Protein AF-A0A392RLY2-F1 (afdb_monomer_lite)

Secondary structure (DSSP, 8-state):
--HHHHHHHHHHHHTTS---HHHHHHHHHHHSPTT-HHHHHHHHS--SSHHHHHHHHHHHHHHHHHHHHHHHHH---S----------------------------

Sequence (106 aa):
EPLRRYIERFNKEAVQVNTTDGMKKYLLERGLRPRSDFAKVVGIEKPRSLDELLSKAQSYIQYEEREVADAIRHYRPEDNPPPRESNLPPRESSHNEGDMKRNDRS

Structure (mmCIF, N/CA/C/O backbone):
data_AF-A0A392RLY2-F1
#
_entry.id   AF-A0A392RLY2-F1
#
loop_
_atom_site.group_PDB
_atom_site.id
_atom_site.type_symbol
_atom_site.label_atom_id
_atom_site.label_alt_id
_atom_site.label_comp_id
_atom_site.label_asym_id
_atom_site.label_entity_id
_atom_site.label_seq_id
_atom_site.pdbx_PDB_ins_code
_atom_site.Cartn_x
_atom_site.Cartn_y
_atom_site.Cartn_z
_atom_site.occupancy
_atom_site.B_iso_or_equiv
_atom_site.auth_seq_id
_atom_site.auth_comp_id
_atom_site.auth_asym_id
_atom_site.auth_atom_id
_atom_site.pdbx_PDB_model_num
ATOM 1 N N . GLU A 1 1 ? -6.172 0.101 -13.360 1.00 85.06 1 GLU A N 1
ATOM 2 C CA . GLU A 1 1 ? -5.842 1.344 -12.642 1.00 85.06 1 GLU A CA 1
ATOM 3 C C . GLU A 1 1 ? -4.564 1.084 -11.853 1.00 85.06 1 GLU A C 1
ATOM 5 O O . GLU A 1 1 ? -4.525 0.038 -11.207 1.00 85.06 1 GLU A O 1
ATOM 10 N N . PRO A 1 2 ? -3.533 1.941 -11.966 1.00 91.94 2 PRO A N 1
ATOM 11 C CA . PRO A 1 2 ? -2.315 1.857 -11.154 1.00 91.94 2 PRO A CA 1
ATOM 12 C C . PRO A 1 2 ? -2.617 2.040 -9.665 1.00 91.94 2 PRO A C 1
ATOM 14 O O . PRO A 1 2 ? -3.566 2.753 -9.319 1.00 91.94 2 PRO A O 1
ATOM 17 N N . LEU A 1 3 ? -1.792 1.467 -8.782 1.00 93.69 3 LEU A N 1
ATOM 18 C CA . LEU A 1 3 ? -2.026 1.522 -7.333 1.00 93.69 3 LEU A CA 1
ATOM 19 C C . LEU A 1 3 ? -2.180 2.964 -6.826 1.00 93.69 3 LEU A C 1
ATOM 21 O O . LEU A 1 3 ? -3.094 3.258 -6.059 1.00 93.69 3 LEU A O 1
ATOM 25 N N . ARG A 1 4 ? -1.356 3.889 -7.329 1.00 95.62 4 ARG A N 1
ATOM 26 C CA . ARG A 1 4 ? -1.403 5.315 -6.973 1.00 95.62 4 ARG A CA 1
ATOM 27 C C . ARG A 1 4 ? -2.783 5.940 -7.165 1.00 95.62 4 ARG A C 1
ATOM 29 O O . ARG A 1 4 ? -3.306 6.574 -6.252 1.00 95.62 4 ARG A O 1
ATOM 36 N N . ARG A 1 5 ? -3.392 5.732 -8.335 1.00 94.44 5 ARG A N 1
ATOM 37 C CA . ARG A 1 5 ? -4.709 6.299 -8.668 1.00 94.44 5 ARG A CA 1
ATOM 38 C C . ARG A 1 5 ? -5.809 5.753 -7.765 1.00 94.44 5 ARG A C 1
ATOM 40 O O . ARG A 1 5 ? -6.687 6.503 -7.343 1.00 94.44 5 ARG A O 1
ATOM 47 N N . TYR A 1 6 ? -5.716 4.472 -7.423 1.00 94.19 6 TYR A N 1
ATOM 48 C CA . TYR A 1 6 ? -6.632 3.848 -6.482 1.00 94.19 6 TYR A CA 1
ATOM 49 C C . TYR A 1 6 ? -6.510 4.453 -5.073 1.00 94.19 6 TYR A C 1
ATOM 51 O O . TYR A 1 6 ? -7.525 4.842 -4.498 1.00 94.19 6 TYR A O 1
ATOM 59 N N . ILE A 1 7 ? -5.290 4.607 -4.540 1.00 93.31 7 ILE A N 1
ATOM 60 C CA . ILE A 1 7 ? -5.061 5.215 -3.215 1.00 93.31 7 ILE A CA 1
ATOM 61 C C . ILE A 1 7 ? -5.541 6.673 -3.171 1.00 93.31 7 ILE A C 1
ATOM 63 O O . ILE A 1 7 ? -6.178 7.078 -2.200 1.00 93.31 7 ILE A O 1
ATOM 67 N N . GLU A 1 8 ? -5.288 7.461 -4.220 1.00 93.88 8 GLU A N 1
ATOM 68 C CA . GLU A 1 8 ? -5.764 8.851 -4.327 1.00 93.88 8 GLU A CA 1
ATOM 69 C C . GLU A 1 8 ? -7.297 8.934 -4.237 1.00 93.88 8 GLU A C 1
ATOM 71 O O . GLU A 1 8 ? -7.838 9.734 -3.468 1.00 93.88 8 GLU A O 1
ATOM 76 N N . ARG A 1 9 ? -8.004 8.077 -4.985 1.00 94.31 9 ARG A N 1
ATOM 77 C CA . ARG A 1 9 ? -9.469 7.985 -4.931 1.00 94.31 9 ARG A CA 1
ATOM 78 C C . ARG A 1 9 ? -9.959 7.525 -3.565 1.00 94.31 9 ARG A C 1
ATOM 80 O O . ARG A 1 9 ? -10.846 8.161 -3.002 1.00 94.31 9 ARG A O 1
ATOM 87 N N . PHE A 1 10 ? -9.350 6.473 -3.020 1.00 91.94 10 PHE A N 1
ATOM 88 C CA . PHE A 1 10 ? -9.698 5.944 -1.708 1.00 91.94 10 PHE A CA 1
ATOM 89 C C . PHE A 1 10 ? -9.566 7.015 -0.628 1.00 91.94 10 PHE A C 1
ATOM 91 O O . PHE A 1 10 ? -10.499 7.210 0.137 1.00 91.94 10 PHE A O 1
ATOM 98 N N . ASN A 1 11 ? -8.464 7.767 -0.594 1.00 89.44 11 ASN A N 1
ATOM 99 C CA . ASN A 1 11 ? -8.269 8.830 0.392 1.00 89.44 11 ASN A CA 1
ATOM 100 C C . ASN A 1 11 ? -9.292 9.960 0.226 1.00 89.44 11 ASN A C 1
ATOM 102 O O . ASN A 1 11 ? -9.837 10.440 1.218 1.00 89.44 11 ASN A O 1
ATOM 106 N N . LYS A 1 12 ? -9.609 10.360 -1.011 1.00 88.81 12 LYS A N 1
ATOM 107 C CA . LYS A 1 12 ? -10.628 11.387 -1.280 1.00 88.81 12 LYS A CA 1
ATOM 108 C C . LYS A 1 12 ? -12.026 10.960 -0.821 1.00 88.81 12 LYS A C 1
ATOM 110 O O . LYS A 1 12 ? -12.784 11.789 -0.321 1.00 88.81 12 LYS A O 1
ATOM 115 N N . GLU A 1 13 ? -12.383 9.695 -1.013 1.00 85.56 13 GLU A N 1
ATOM 116 C CA . GLU A 1 13 ? -13.678 9.137 -0.604 1.00 85.56 13 GLU A CA 1
ATOM 117 C C . GLU A 1 13 ? -13.713 8.842 0.906 1.00 85.56 13 GLU A C 1
ATOM 119 O O . GLU A 1 13 ? -14.678 9.185 1.581 1.00 85.56 13 GLU A O 1
ATOM 124 N N . ALA A 1 14 ? -12.634 8.303 1.478 1.00 78.25 14 ALA A N 1
ATOM 125 C CA . ALA A 1 14 ? -12.524 7.977 2.899 1.00 78.25 14 ALA A CA 1
ATOM 126 C C . ALA A 1 14 ? -12.479 9.217 3.806 1.00 78.25 14 ALA A C 1
ATOM 128 O O . ALA A 1 14 ? -12.926 9.140 4.945 1.00 78.25 14 ALA A O 1
ATOM 129 N N . VAL A 1 15 ? -11.988 10.364 3.323 1.00 67.06 15 VAL A N 1
ATOM 130 C CA . VAL A 1 15 ? -12.082 11.653 4.040 1.00 67.06 15 VAL A CA 1
ATOM 131 C C . VAL A 1 15 ? -13.535 12.126 4.174 1.00 67.06 15 VAL A C 1
ATOM 133 O O . VAL A 1 15 ? -13.861 12.827 5.126 1.00 67.06 15 VAL A O 1
ATOM 136 N N . GLN A 1 16 ? -14.427 11.725 3.263 1.00 69.19 16 GLN A N 1
ATOM 137 C CA . GLN A 1 16 ? -15.845 12.099 3.321 1.00 69.19 16 GLN A CA 1
ATOM 138 C C . GLN A 1 16 ? -16.653 11.231 4.297 1.00 69.19 16 GLN A C 1
ATOM 140 O O . GLN A 1 16 ? -17.774 11.593 4.647 1.00 69.19 16 GLN A O 1
ATOM 145 N N . VAL A 1 17 ? -16.104 10.101 4.759 1.00 69.50 17 VAL A N 1
ATOM 146 C CA . VAL A 1 17 ? -16.799 9.168 5.653 1.00 69.50 17 VAL A CA 1
ATOM 147 C C . VAL A 1 17 ? -16.053 9.074 6.983 1.00 69.50 17 VAL A C 1
ATOM 149 O O . VAL A 1 17 ? -14.924 8.589 7.033 1.00 69.50 17 VAL A O 1
ATOM 152 N N . ASN A 1 18 ? -16.701 9.468 8.085 1.00 75.00 18 ASN A N 1
ATOM 153 C CA . ASN A 1 18 ? -16.164 9.330 9.446 1.00 75.00 18 ASN A CA 1
ATOM 154 C C . ASN A 1 18 ? -16.033 7.847 9.846 1.00 75.00 18 ASN A C 1
ATOM 156 O O . ASN A 1 18 ? -16.880 7.286 10.536 1.00 75.00 18 ASN A O 1
ATOM 160 N N . THR A 1 19 ? -14.963 7.203 9.387 1.00 82.94 19 THR A N 1
ATOM 161 C CA . THR A 1 19 ? -14.640 5.794 9.629 1.00 82.94 19 THR A CA 1
ATOM 162 C C . THR A 1 19 ? -13.392 5.661 10.487 1.00 82.94 19 THR A C 1
ATOM 164 O O . THR A 1 19 ? -12.468 6.473 10.410 1.00 82.94 19 THR A O 1
ATOM 167 N N . THR A 1 20 ? -13.354 4.605 11.300 1.00 91.75 20 THR A N 1
ATOM 168 C CA . THR A 1 20 ? -12.171 4.253 12.090 1.00 91.75 20 THR A CA 1
ATOM 169 C C . THR A 1 20 ? -11.047 3.751 11.186 1.00 91.75 20 THR A C 1
ATOM 171 O O . THR A 1 20 ? -11.294 3.191 10.116 1.00 91.75 20 THR A O 1
ATOM 174 N N . ASP A 1 21 ? -9.800 3.880 11.634 1.00 90.62 21 ASP A N 1
ATOM 175 C CA . ASP A 1 21 ? -8.642 3.437 10.849 1.00 90.62 21 ASP A CA 1
ATOM 176 C C . ASP A 1 21 ? -8.644 1.926 10.586 1.00 90.62 21 ASP A C 1
ATOM 178 O O . ASP A 1 21 ? -8.218 1.483 9.521 1.00 90.62 21 ASP A O 1
ATOM 182 N N . GLY A 1 22 ? -9.207 1.130 11.503 1.00 91.50 22 GLY A N 1
ATOM 183 C CA . GLY A 1 22 ? -9.430 -0.300 11.280 1.00 91.50 22 GLY A CA 1
ATOM 184 C C . GLY A 1 22 ? -10.398 -0.570 10.124 1.00 91.50 22 GLY A C 1
ATOM 185 O O . GLY A 1 22 ? -10.138 -1.441 9.293 1.00 91.50 22 GLY A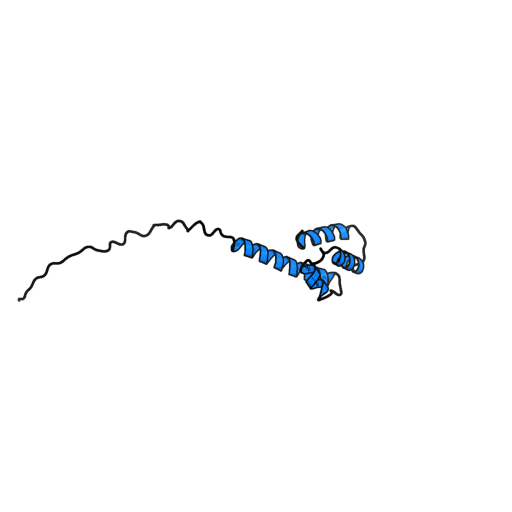 O 1
ATOM 186 N N . MET A 1 23 ? -11.477 0.213 10.018 1.00 91.69 23 MET A N 1
ATOM 187 C CA . MET A 1 23 ? -12.424 0.099 8.907 1.00 91.69 23 MET A CA 1
ATOM 188 C C . MET A 1 23 ? -11.796 0.564 7.592 1.00 91.69 23 MET A C 1
ATOM 190 O O . MET A 1 23 ? -11.925 -0.119 6.579 1.00 91.69 23 MET A O 1
ATOM 194 N N . LYS A 1 24 ? -11.058 1.681 7.604 1.00 91.81 24 LYS A N 1
ATOM 195 C CA . LYS A 1 24 ? -10.317 2.158 6.427 1.00 91.81 24 LYS A CA 1
ATOM 196 C C . LYS 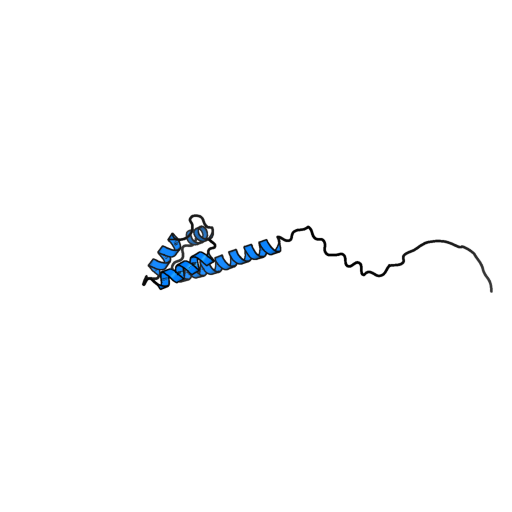A 1 24 ? -9.324 1.109 5.936 1.00 91.81 24 LYS A C 1
ATOM 198 O O . LYS A 1 24 ? -9.295 0.818 4.748 1.00 91.81 24 LYS A O 1
ATOM 203 N N . LYS A 1 25 ? -8.567 0.487 6.844 1.00 93.06 25 LYS A N 1
ATOM 204 C CA . LYS A 1 25 ? -7.638 -0.602 6.516 1.00 93.06 25 LYS A CA 1
ATOM 205 C C . LYS A 1 25 ? -8.365 -1.772 5.858 1.00 93.06 25 LYS A C 1
ATOM 207 O O . LYS A 1 25 ? -7.952 -2.215 4.7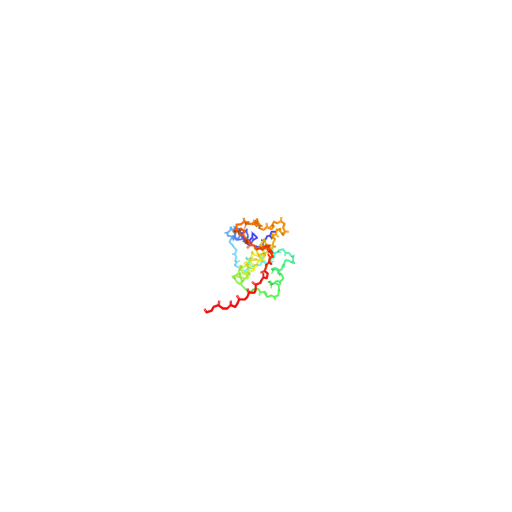93 1.00 93.06 25 LYS A O 1
ATOM 212 N N . TYR A 1 26 ? -9.465 -2.232 6.454 1.00 91.62 26 TYR A N 1
ATOM 213 C CA . TYR A 1 26 ? -10.263 -3.328 5.902 1.00 91.62 26 TYR A CA 1
ATOM 214 C C . TYR A 1 26 ? -10.801 -3.009 4.499 1.00 91.62 26 TYR A C 1
ATOM 216 O O . TYR A 1 26 ? -10.666 -3.821 3.583 1.00 91.62 26 TYR A O 1
ATOM 224 N N . LEU A 1 27 ? -11.386 -1.823 4.312 1.00 92.50 27 LEU A N 1
ATOM 225 C CA . LEU A 1 27 ? -11.919 -1.390 3.020 1.00 92.50 27 LEU A CA 1
ATOM 226 C C . LEU A 1 27 ? -10.814 -1.251 1.971 1.00 92.50 27 LEU A C 1
ATOM 228 O O . LEU A 1 27 ? -11.014 -1.656 0.826 1.00 92.50 27 LEU A O 1
ATOM 232 N N . LEU A 1 28 ? -9.651 -0.735 2.370 1.00 92.75 28 LEU A N 1
ATOM 233 C CA . LEU A 1 28 ? -8.502 -0.596 1.492 1.00 92.75 28 LEU A CA 1
ATOM 234 C C . LEU A 1 28 ? -7.986 -1.967 1.035 1.00 92.75 28 LEU A C 1
ATOM 236 O O . LEU A 1 28 ? -7.846 -2.189 -0.162 1.00 92.75 28 LEU A O 1
ATOM 240 N N . GLU A 1 29 ? -7.785 -2.915 1.956 1.00 92.00 29 GLU A N 1
ATOM 241 C CA . GLU A 1 29 ? -7.354 -4.287 1.634 1.00 92.00 29 GLU A CA 1
ATOM 242 C C . GLU A 1 29 ? -8.356 -5.012 0.723 1.00 92.00 29 GLU A C 1
ATOM 244 O O . GLU A 1 29 ? -7.958 -5.721 -0.203 1.00 92.00 29 GLU A O 1
ATOM 249 N N . ARG A 1 30 ? -9.661 -4.828 0.958 1.00 91.12 30 ARG A N 1
ATOM 250 C CA . ARG A 1 30 ? -10.730 -5.469 0.172 1.00 91.12 30 ARG A CA 1
ATOM 251 C C . ARG A 1 30 ? -10.941 -4.835 -1.196 1.00 91.12 30 ARG A C 1
ATOM 253 O O . ARG A 1 30 ? -11.387 -5.532 -2.104 1.00 91.12 30 ARG A O 1
ATOM 260 N N . GLY A 1 31 ? -10.660 -3.543 -1.341 1.00 91.44 31 GLY A N 1
ATOM 261 C CA . GLY A 1 31 ? -10.808 -2.826 -2.603 1.00 91.44 31 GLY A CA 1
ATOM 262 C C . GLY A 1 31 ? -9.619 -2.987 -3.555 1.00 91.44 31 GLY A C 1
ATOM 263 O O . GLY A 1 31 ? -9.724 -2.597 -4.719 1.00 91.44 31 GLY A O 1
ATOM 264 N N . LEU A 1 32 ? -8.514 -3.601 -3.111 1.00 93.00 32 LEU A N 1
ATOM 265 C CA . LEU A 1 32 ? -7.416 -3.973 -4.000 1.00 93.00 32 LEU A CA 1
ATOM 266 C C . LEU A 1 32 ? -7.894 -4.948 -5.079 1.00 93.00 32 LEU A C 1
ATOM 268 O O . LEU A 1 32 ? -8.634 -5.900 -4.818 1.00 93.00 32 LEU A O 1
ATOM 272 N N . ARG A 1 33 ? -7.411 -4.750 -6.311 1.00 91.94 33 ARG A N 1
ATOM 273 C CA . ARG A 1 33 ? -7.682 -5.679 -7.411 1.00 91.94 33 ARG A CA 1
ATOM 274 C C . ARG A 1 33 ? -7.189 -7.084 -7.022 1.00 91.94 33 ARG A C 1
ATOM 276 O O . ARG A 1 33 ? -6.001 -7.236 -6.726 1.00 91.94 33 ARG A O 1
ATOM 283 N N . PRO A 1 34 ? -8.046 -8.121 -7.083 1.00 88.38 34 PRO A N 1
ATOM 284 C CA . PRO A 1 34 ? -7.626 -9.485 -6.794 1.00 88.38 34 PRO A CA 1
ATOM 285 C C . PRO A 1 34 ? -6.427 -9.891 -7.654 1.00 88.38 34 PRO A C 1
ATOM 287 O O . PRO A 1 34 ? -6.408 -9.626 -8.856 1.00 88.38 34 PRO A O 1
ATOM 290 N N . ARG A 1 35 ? -5.447 -10.563 -7.038 1.00 88.56 35 ARG A N 1
ATOM 291 C CA . ARG A 1 35 ? -4.206 -11.045 -7.677 1.00 88.56 35 ARG A CA 1
ATOM 292 C C . ARG A 1 35 ? -3.258 -9.958 -8.197 1.00 88.56 35 ARG A C 1
ATOM 294 O O . ARG A 1 35 ? -2.290 -10.320 -8.864 1.00 88.56 35 ARG A O 1
ATOM 301 N N . SER A 1 36 ? -3.481 -8.675 -7.896 1.00 92.69 36 SER A N 1
ATOM 302 C CA . SER A 1 36 ? -2.435 -7.673 -8.123 1.00 92.69 36 SER A CA 1
ATOM 303 C C . SER A 1 36 ? -1.199 -8.018 -7.293 1.00 92.69 36 SER A C 1
ATOM 305 O O . SER A 1 36 ? -1.311 -8.618 -6.221 1.00 92.69 36 SER A O 1
ATOM 307 N N . ASP A 1 37 ? -0.016 -7.657 -7.777 1.00 93.56 37 ASP A N 1
ATOM 308 C CA . ASP A 1 37 ? 1.220 -7.977 -7.065 1.00 93.56 37 ASP A CA 1
ATOM 309 C C . ASP A 1 37 ? 1.279 -7.278 -5.705 1.00 93.56 37 ASP A C 1
ATOM 311 O O . ASP A 1 37 ? 1.630 -7.914 -4.714 1.00 93.56 37 ASP A O 1
ATOM 315 N N . PHE A 1 38 ? 0.774 -6.044 -5.600 1.00 94.31 38 PHE A N 1
ATOM 316 C CA . PHE A 1 38 ? 0.589 -5.399 -4.301 1.00 94.31 38 PHE A CA 1
ATOM 317 C C . PHE A 1 38 ? -0.349 -6.190 -3.372 1.00 94.31 38 PHE A C 1
ATOM 319 O O . PHE A 1 38 ? -0.016 -6.393 -2.206 1.00 94.31 38 PHE A O 1
ATOM 326 N N . ALA A 1 39 ? -1.479 -6.709 -3.877 1.00 93.88 39 ALA A N 1
ATOM 327 C CA . ALA A 1 39 ? -2.385 -7.552 -3.090 1.00 93.88 39 ALA A CA 1
ATOM 328 C C . ALA A 1 39 ? -1.709 -8.853 -2.612 1.00 93.88 39 ALA A C 1
ATOM 330 O O . ALA A 1 39 ? -2.002 -9.332 -1.517 1.00 93.88 39 ALA A O 1
ATOM 331 N N . LYS A 1 40 ? -0.784 -9.418 -3.401 1.00 93.56 40 LYS A N 1
ATOM 332 C CA . LYS A 1 40 ? 0.031 -10.569 -2.978 1.00 93.56 40 LYS A CA 1
ATOM 333 C C . LYS A 1 40 ? 0.998 -10.177 -1.861 1.00 93.56 40 LYS A C 1
ATOM 335 O O . LYS A 1 40 ? 1.060 -10.883 -0.861 1.00 93.56 40 LYS A O 1
ATOM 340 N N . VAL A 1 41 ? 1.697 -9.047 -1.995 1.00 92.50 41 VAL A N 1
ATOM 341 C CA . VAL A 1 41 ? 2.658 -8.550 -0.993 1.00 92.50 41 VAL A CA 1
ATOM 342 C C . VAL A 1 41 ? 1.980 -8.331 0.360 1.00 92.50 41 VAL A C 1
ATOM 344 O O . VAL A 1 41 ? 2.429 -8.878 1.366 1.00 92.50 41 VAL A O 1
ATOM 347 N N . VAL A 1 42 ? 0.852 -7.613 0.393 1.00 92.56 42 VAL A N 1
ATOM 348 C CA . VAL A 1 42 ? 0.095 -7.393 1.643 1.00 92.56 42 VAL A CA 1
ATOM 349 C C . VAL A 1 42 ? -0.574 -8.670 2.162 1.00 92.56 42 VAL A C 1
ATOM 351 O O . VAL A 1 42 ? -0.863 -8.778 3.350 1.00 92.56 42 VAL A O 1
ATOM 354 N N . GLY A 1 43 ? -0.825 -9.647 1.286 1.00 90.69 43 GLY A N 1
ATOM 355 C CA . GLY A 1 43 ? -1.335 -10.963 1.663 1.00 90.69 43 GLY A CA 1
ATOM 356 C C . GLY A 1 43 ? -0.290 -11.833 2.366 1.00 90.69 43 GLY A C 1
ATOM 357 O O . GLY A 1 43 ? -0.650 -12.576 3.281 1.00 90.69 43 GLY A O 1
ATOM 358 N N . ILE A 1 44 ? 0.980 -11.722 1.960 1.00 91.88 44 ILE A N 1
ATOM 359 C CA . ILE A 1 44 ? 2.121 -12.412 2.577 1.00 91.88 44 ILE A CA 1
ATOM 360 C C . ILE A 1 44 ? 2.460 -11.760 3.918 1.00 91.88 44 ILE A C 1
ATOM 362 O O . ILE A 1 44 ? 2.488 -12.434 4.945 1.00 91.88 44 ILE A O 1
ATOM 366 N N . GLU A 1 45 ? 2.678 -10.446 3.922 1.00 91.81 45 GLU A N 1
ATOM 367 C CA . GLU A 1 45 ? 3.034 -9.698 5.124 1.00 91.81 45 GLU A CA 1
ATOM 368 C C . GLU A 1 45 ? 1.910 -8.726 5.491 1.00 91.81 45 GLU A C 1
ATOM 370 O O . GLU A 1 45 ? 1.927 -7.541 5.133 1.00 91.81 45 GLU A O 1
ATOM 375 N N . LYS A 1 46 ? 0.918 -9.261 6.212 1.00 91.88 46 LYS A N 1
ATOM 376 C CA . LYS A 1 46 ? -0.286 -8.527 6.612 1.00 91.88 46 LYS A CA 1
ATOM 377 C C . LYS A 1 46 ? 0.059 -7.332 7.502 1.00 91.88 46 LYS A C 1
ATOM 379 O O . LYS A 1 46 ? 0.518 -7.547 8.626 1.00 91.88 46 LYS A O 1
ATOM 384 N N . PRO A 1 47 ? -0.236 -6.098 7.059 1.00 93.62 47 PRO A N 1
ATOM 385 C CA . PRO A 1 47 ? -0.019 -4.917 7.878 1.00 93.62 47 PRO A CA 1
ATOM 386 C C . PRO A 1 47 ? -0.864 -4.971 9.148 1.00 93.62 47 PRO A C 1
ATOM 388 O O . PRO A 1 47 ? -2.009 -5.438 9.127 1.00 93.62 47 PRO A O 1
ATOM 391 N N . ARG A 1 48 ? -0.328 -4.470 10.259 1.00 93.31 48 ARG A N 1
ATOM 392 C CA . ARG A 1 48 ? -1.030 -4.399 11.548 1.00 93.31 48 ARG A CA 1
ATOM 393 C C . ARG A 1 48 ? -1.891 -3.146 11.659 1.00 93.31 48 ARG A C 1
ATOM 395 O O . ARG A 1 48 ? -2.951 -3.196 12.276 1.00 93.31 48 ARG A O 1
ATOM 402 N N . SER A 1 49 ? -1.482 -2.052 11.020 1.00 94.81 49 SER A N 1
ATOM 403 C CA . SER A 1 49 ? -2.178 -0.761 11.041 1.00 94.81 49 SER A CA 1
ATOM 404 C C . SER A 1 49 ? -2.477 -0.239 9.631 1.00 94.81 49 SER A C 1
ATOM 406 O O . SER A 1 49 ? -1.967 -0.755 8.634 1.00 94.81 49 SER A O 1
ATOM 408 N N . LEU A 1 50 ? -3.341 0.780 9.547 1.00 93.25 50 LEU A N 1
ATOM 409 C CA . LEU A 1 50 ? -3.590 1.508 8.300 1.00 93.25 50 LEU A CA 1
ATOM 410 C C . LEU A 1 50 ? -2.319 2.213 7.809 1.00 93.25 50 LEU A C 1
ATOM 412 O O . LEU A 1 50 ? -2.022 2.172 6.621 1.00 93.25 50 LEU A O 1
ATOM 416 N N . ASP A 1 51 ? -1.570 2.825 8.724 1.00 94.56 51 ASP A N 1
ATOM 417 C CA . ASP A 1 51 ? -0.327 3.534 8.418 1.00 94.56 51 ASP A CA 1
ATOM 418 C C . ASP A 1 51 ? 0.719 2.609 7.778 1.00 94.56 51 ASP A C 1
ATOM 420 O O . ASP A 1 51 ? 1.259 2.914 6.717 1.00 94.56 51 ASP A O 1
ATOM 424 N N . GLU A 1 52 ? 0.912 1.412 8.342 1.00 95.69 52 GLU A N 1
ATOM 425 C CA . GLU A 1 52 ? 1.830 0.417 7.786 1.00 95.69 52 GLU A CA 1
ATOM 426 C C . GLU A 1 52 ? 1.406 -0.010 6.370 1.00 95.69 52 GLU A C 1
ATOM 428 O O . GLU A 1 52 ? 2.237 -0.113 5.466 1.00 95.69 52 GLU A O 1
ATOM 433 N N . LEU A 1 53 ? 0.102 -0.207 6.147 1.00 95.06 53 LEU A N 1
ATOM 434 C CA . LEU A 1 53 ? -0.442 -0.536 4.829 1.00 95.06 53 LEU A CA 1
ATOM 435 C C . LEU A 1 53 ? -0.199 0.592 3.814 1.00 95.06 53 LEU A C 1
ATOM 437 O O . LEU A 1 53 ? 0.202 0.322 2.680 1.00 95.06 53 LEU A O 1
ATOM 441 N N . LEU A 1 54 ? -0.407 1.849 4.214 1.00 94.62 54 LEU A N 1
ATOM 442 C CA . LEU A 1 54 ? -0.160 3.015 3.365 1.00 94.62 54 LEU A CA 1
ATOM 443 C C . LEU A 1 54 ? 1.332 3.193 3.065 1.00 94.62 54 LEU A C 1
ATOM 445 O O . LEU A 1 54 ? 1.685 3.478 1.923 1.00 94.62 54 LEU A O 1
ATOM 449 N N . SER A 1 55 ? 2.210 2.960 4.039 1.00 95.56 55 SER A N 1
ATOM 450 C CA . SER A 1 55 ? 3.665 3.011 3.856 1.00 95.56 55 SER A CA 1
ATOM 451 C C . SER A 1 55 ? 4.155 1.960 2.849 1.00 95.56 55 SER A C 1
ATOM 453 O O . SER A 1 55 ? 4.914 2.273 1.920 1.00 95.56 55 SER A O 1
ATOM 455 N N . LYS A 1 56 ? 3.635 0.726 2.934 1.00 95.62 56 LYS A N 1
ATOM 456 C CA . LYS A 1 56 ? 3.890 -0.313 1.920 1.00 95.62 56 LYS A CA 1
ATOM 457 C C . LYS A 1 56 ? 3.358 0.091 0.548 1.00 95.62 56 LYS A C 1
ATOM 459 O O . LYS A 1 56 ? 4.053 -0.105 -0.447 1.00 95.62 56 LYS A O 1
ATOM 464 N N . ALA A 1 57 ? 2.161 0.680 0.481 1.00 95.19 57 ALA A N 1
ATOM 465 C CA . ALA A 1 57 ? 1.589 1.160 -0.776 1.00 95.19 57 ALA A CA 1
ATOM 466 C C . ALA A 1 57 ? 2.468 2.237 -1.425 1.00 95.19 57 ALA A C 1
ATOM 468 O O . ALA A 1 57 ? 2.742 2.149 -2.617 1.00 95.19 57 ALA A O 1
ATOM 469 N N . GLN A 1 58 ? 2.963 3.208 -0.653 1.00 96.25 58 GLN A N 1
ATOM 470 C CA . GLN A 1 58 ? 3.871 4.245 -1.157 1.00 96.25 58 GLN A CA 1
ATOM 471 C C . GLN A 1 58 ? 5.176 3.657 -1.697 1.00 96.25 58 GLN A C 1
ATOM 473 O O . GLN A 1 58 ? 5.610 4.022 -2.788 1.00 96.25 58 GLN A O 1
ATOM 478 N N . SER A 1 59 ? 5.773 2.714 -0.968 1.00 95.75 59 SER A N 1
ATOM 479 C CA . SER A 1 59 ? 6.993 2.029 -1.410 1.00 95.75 59 SER A CA 1
ATOM 480 C C . SER A 1 59 ? 6.767 1.263 -2.718 1.00 95.75 59 SER A C 1
ATOM 482 O O . SER A 1 59 ? 7.589 1.325 -3.630 1.00 95.75 59 SER A O 1
ATOM 484 N N . TYR A 1 60 ? 5.621 0.588 -2.840 1.00 95.31 60 TYR A N 1
ATOM 485 C CA . TYR A 1 60 ? 5.260 -0.140 -4.052 1.00 95.31 60 TYR A CA 1
ATOM 486 C C . TYR A 1 60 ? 4.974 0.793 -5.235 1.00 95.31 60 TYR A C 1
ATOM 488 O O . TYR A 1 60 ? 5.433 0.524 -6.338 1.00 95.31 60 TYR A O 1
ATOM 496 N N . ILE A 1 61 ? 4.281 1.917 -5.015 1.00 95.31 61 ILE A N 1
ATOM 497 C CA . ILE A 1 61 ? 4.039 2.940 -6.047 1.00 95.31 61 ILE A CA 1
ATOM 498 C C . ILE A 1 61 ? 5.365 3.447 -6.619 1.00 95.31 61 ILE A C 1
ATOM 500 O O . ILE A 1 61 ? 5.508 3.529 -7.833 1.00 95.31 61 ILE A O 1
ATOM 504 N N . GLN A 1 62 ? 6.346 3.739 -5.763 1.00 96.25 62 GLN A N 1
ATOM 505 C CA . GLN A 1 62 ? 7.665 4.193 -6.212 1.00 96.25 62 GLN A CA 1
ATOM 506 C C . GLN A 1 62 ? 8.392 3.138 -7.051 1.00 96.25 62 GLN A C 1
ATOM 508 O O . GLN A 1 62 ? 9.062 3.487 -8.022 1.00 96.25 62 GLN A O 1
ATOM 513 N N . TYR A 1 63 ? 8.269 1.859 -6.684 1.00 94.88 63 TYR A N 1
ATOM 514 C CA . TYR A 1 63 ? 8.790 0.757 -7.490 1.00 94.88 63 TYR A CA 1
ATOM 515 C C . TYR A 1 63 ? 8.098 0.700 -8.859 1.00 94.88 63 TYR A C 1
ATOM 517 O O . TYR A 1 63 ? 8.779 0.742 -9.877 1.00 94.88 63 TYR A O 1
ATOM 525 N N . GLU A 1 64 ? 6.763 0.699 -8.890 1.00 93.00 64 GLU A N 1
ATOM 526 C CA . GLU A 1 64 ? 5.966 0.636 -10.124 1.00 93.00 64 GLU A CA 1
ATOM 527 C C . GLU A 1 64 ? 6.298 1.810 -11.068 1.00 93.00 64 GLU A C 1
ATOM 529 O O . GLU A 1 64 ? 6.537 1.617 -12.258 1.00 93.00 64 GLU A O 1
ATOM 534 N N . GLU A 1 65 ? 6.383 3.033 -10.535 1.00 93.50 65 GLU A N 1
ATOM 535 C CA . GLU A 1 65 ? 6.730 4.234 -11.305 1.00 93.50 65 GLU A CA 1
ATOM 536 C C . GLU A 1 65 ? 8.171 4.198 -11.829 1.00 93.50 65 GLU A C 1
ATOM 538 O O . GLU A 1 65 ? 8.429 4.646 -12.950 1.00 93.50 65 GLU A O 1
ATOM 543 N N . ARG A 1 66 ? 9.111 3.641 -11.053 1.00 94.75 66 ARG A N 1
ATOM 544 C CA . ARG A 1 66 ? 10.500 3.462 -11.490 1.00 94.75 66 ARG A CA 1
ATOM 545 C C . ARG A 1 66 ? 10.602 2.448 -12.625 1.00 94.75 66 ARG A C 1
ATOM 547 O O . ARG A 1 66 ? 11.263 2.756 -13.610 1.00 94.75 66 ARG A O 1
ATOM 554 N N . GLU A 1 67 ? 9.942 1.299 -12.513 1.00 91.75 67 GLU A N 1
ATOM 555 C CA . GLU A 1 67 ? 9.937 0.263 -13.557 1.00 91.75 67 GLU A CA 1
ATOM 556 C C . GLU A 1 67 ? 9.348 0.799 -14.867 1.00 91.75 67 GLU A C 1
ATOM 558 O O . GLU A 1 67 ? 9.898 0.575 -15.942 1.00 91.75 67 GLU A O 1
ATOM 563 N N . VAL A 1 68 ? 8.258 1.570 -14.788 1.00 89.44 68 VAL A N 1
ATOM 564 C CA . VAL A 1 68 ? 7.649 2.202 -15.967 1.00 89.44 68 VAL A CA 1
ATOM 565 C C . VAL A 1 68 ? 8.591 3.235 -16.591 1.00 89.44 68 VAL A C 1
ATOM 567 O O . VAL A 1 68 ? 8.739 3.272 -17.813 1.00 89.44 68 VAL A O 1
ATOM 570 N N . ALA A 1 69 ? 9.249 4.067 -15.780 1.00 89.12 69 ALA A N 1
ATOM 571 C CA . ALA A 1 69 ? 10.215 5.044 -16.278 1.00 89.12 69 ALA A CA 1
ATOM 572 C C . ALA A 1 69 ? 11.438 4.375 -16.927 1.00 89.12 69 ALA A C 1
ATOM 574 O O . ALA A 1 69 ? 11.933 4.864 -17.944 1.00 89.12 69 ALA A O 1
ATOM 575 N N . ASP A 1 70 ? 11.915 3.268 -16.359 1.00 91.44 70 ASP A N 1
ATOM 576 C CA . ASP A 1 70 ? 13.027 2.490 -16.902 1.00 91.44 70 ASP A CA 1
ATOM 577 C C . ASP A 1 70 ? 12.637 1.829 -18.230 1.00 91.44 70 ASP A C 1
ATOM 579 O O . ASP A 1 70 ? 13.333 1.996 -19.231 1.00 91.44 70 ASP A O 1
ATOM 583 N N . ALA A 1 71 ? 11.453 1.215 -18.297 1.00 88.56 71 ALA A N 1
ATOM 584 C CA . ALA A 1 71 ? 10.915 0.652 -19.531 1.00 88.56 71 ALA A CA 1
ATOM 585 C C . ALA A 1 71 ? 10.843 1.692 -20.662 1.00 88.56 71 ALA A C 1
ATOM 587 O O . ALA A 1 71 ? 11.244 1.391 -21.781 1.00 88.56 71 ALA A O 1
ATOM 588 N N . ILE A 1 72 ? 10.409 2.929 -20.381 1.00 87.94 72 ILE A N 1
ATOM 589 C CA . ILE A 1 72 ? 10.369 4.021 -21.374 1.00 87.94 72 ILE A CA 1
ATOM 590 C C . ILE A 1 72 ? 11.776 4.404 -21.858 1.00 87.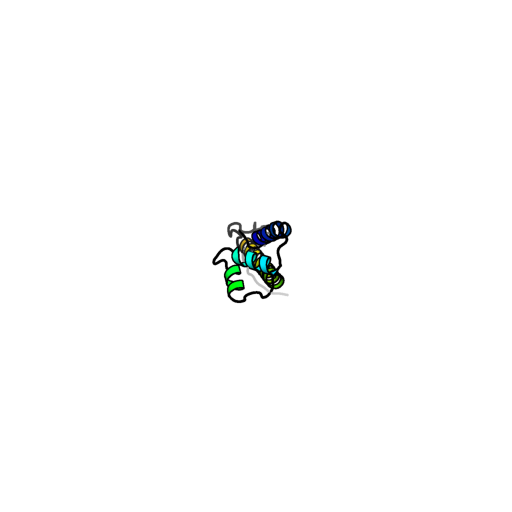94 72 ILE A C 1
ATOM 592 O O . ILE A 1 72 ? 11.957 4.693 -23.039 1.00 87.94 72 ILE A O 1
ATOM 596 N N . ARG A 1 73 ? 12.779 4.407 -20.971 1.00 86.44 73 ARG A N 1
ATOM 597 C CA . ARG A 1 73 ? 14.172 4.732 -21.328 1.00 86.44 73 ARG A CA 1
ATOM 598 C C . ARG A 1 73 ? 14.799 3.672 -22.225 1.00 86.44 73 ARG A C 1
ATOM 600 O O . ARG A 1 73 ? 15.542 4.024 -23.139 1.00 86.44 73 ARG A O 1
ATOM 607 N N . HIS A 1 74 ? 14.492 2.401 -21.969 1.00 79.00 74 HIS A N 1
ATOM 608 C CA . HIS A 1 74 ? 14.978 1.282 -22.781 1.00 79.00 74 HIS A CA 1
ATOM 609 C C . HIS A 1 74 ? 14.171 1.090 -24.068 1.00 79.00 74 HIS A C 1
ATOM 611 O O . HIS A 1 74 ? 14.684 0.512 -25.020 1.00 79.00 74 HIS A O 1
ATOM 617 N N . TYR A 1 75 ? 12.958 1.644 -24.157 1.00 64.50 75 TYR A N 1
ATOM 618 C CA . TYR A 1 75 ? 12.173 1.727 -25.393 1.00 64.50 75 TYR A CA 1
ATOM 619 C C . TYR A 1 75 ? 12.654 2.876 -26.300 1.00 64.50 75 TYR A C 1
ATOM 621 O O . TYR A 1 75 ? 11.876 3.708 -26.768 1.00 64.50 75 TYR A O 1
ATOM 629 N N . ARG A 1 76 ? 13.961 2.947 -26.570 1.00 64.06 76 ARG A N 1
ATOM 630 C CA . ARG A 1 76 ? 14.463 3.722 -27.708 1.00 64.06 76 ARG A CA 1
ATOM 631 C C . ARG A 1 76 ? 14.243 2.863 -28.957 1.00 64.06 76 ARG A C 1
ATOM 633 O O . ARG A 1 76 ? 14.741 1.740 -28.975 1.00 64.06 76 ARG A O 1
ATOM 640 N N . PRO A 1 77 ? 13.537 3.328 -30.004 1.00 54.97 77 PRO A N 1
ATOM 641 C CA . PRO A 1 77 ? 13.626 2.652 -31.287 1.00 54.97 77 PRO A CA 1
ATOM 642 C C . PRO A 1 77 ? 15.092 2.734 -31.735 1.00 54.97 77 PRO A C 1
ATOM 644 O O . PRO A 1 77 ? 15.617 3.821 -31.983 1.00 54.97 77 PRO A O 1
ATOM 647 N N . GLU A 1 78 ? 15.757 1.583 -31.777 1.00 55.22 78 GLU A N 1
ATOM 648 C CA . GLU A 1 78 ? 17.025 1.307 -32.469 1.00 55.22 78 GLU A CA 1
ATOM 649 C C . GLU A 1 78 ? 16.836 1.492 -33.992 1.00 55.22 78 GLU A C 1
ATOM 651 O O . GLU A 1 78 ? 17.067 0.593 -34.784 1.00 55.22 78 GLU A O 1
ATOM 656 N N . ASP A 1 79 ? 16.329 2.650 -34.421 1.00 53.69 79 ASP A N 1
ATOM 657 C CA . ASP A 1 79 ? 16.100 2.959 -35.841 1.00 53.69 79 ASP A CA 1
ATOM 658 C C . ASP A 1 79 ? 16.396 4.424 -36.181 1.00 53.69 79 ASP A C 1
ATOM 660 O O . ASP A 1 79 ? 15.952 4.975 -37.183 1.00 53.69 79 ASP A O 1
ATOM 664 N N . ASN A 1 80 ? 17.185 5.095 -35.343 1.00 54.50 80 ASN A N 1
ATOM 665 C CA . ASN A 1 80 ? 17.873 6.290 -35.801 1.00 54.50 80 ASN A CA 1
ATOM 666 C C . ASN A 1 80 ? 19.316 6.249 -35.299 1.00 54.50 80 ASN A C 1
ATOM 668 O O . ASN A 1 80 ? 19.558 6.607 -34.136 1.00 54.50 80 ASN A O 1
ATOM 672 N N . PRO A 1 81 ? 20.286 5.800 -36.124 1.00 57.41 81 PRO A N 1
ATOM 673 C CA . PRO A 1 81 ? 21.676 6.074 -35.808 1.00 57.41 81 PRO A CA 1
ATOM 674 C C . PRO A 1 81 ? 21.820 7.593 -35.614 1.00 57.41 81 PRO A C 1
ATOM 676 O O . PRO A 1 81 ? 21.121 8.365 -36.280 1.00 57.41 81 PRO A O 1
ATOM 679 N N . PRO A 1 82 ? 22.686 8.059 -34.697 1.00 53.25 82 PRO A N 1
ATOM 680 C CA . PRO A 1 82 ? 22.968 9.486 -34.610 1.00 53.25 82 PRO A CA 1
ATOM 681 C C . PRO A 1 82 ? 23.349 9.979 -36.013 1.00 53.25 82 PRO A C 1
ATOM 683 O O . PRO A 1 82 ? 24.032 9.233 -36.729 1.00 53.25 82 PRO A O 1
ATOM 686 N N . PRO A 1 83 ? 22.947 11.197 -36.432 1.00 47.72 83 PRO A N 1
ATOM 687 C CA . PRO A 1 83 ? 23.553 11.803 -37.601 1.00 47.72 83 PRO A CA 1
ATOM 688 C C . PRO A 1 83 ? 25.054 11.723 -37.358 1.00 47.72 83 PRO A C 1
ATOM 690 O O . PRO A 1 83 ? 25.555 12.272 -36.375 1.00 47.72 83 PRO A O 1
ATOM 693 N N . ARG A 1 84 ? 25.768 10.945 -38.176 1.00 54.59 84 ARG A N 1
ATOM 694 C CA . ARG A 1 84 ? 27.220 11.045 -38.219 1.00 54.59 84 ARG A CA 1
ATOM 695 C C . ARG A 1 84 ? 27.468 12.479 -38.654 1.00 54.59 84 ARG A C 1
ATOM 697 O O . ARG A 1 84 ? 27.365 12.779 -39.837 1.00 54.59 84 ARG A O 1
ATOM 704 N N . GLU A 1 85 ? 27.719 13.366 -37.697 1.00 45.03 85 GLU A N 1
ATOM 705 C CA . GLU A 1 85 ? 28.329 14.656 -37.962 1.00 45.03 85 GLU A CA 1
ATOM 706 C C . GLU A 1 85 ? 29.709 14.345 -38.533 1.00 45.03 85 GLU A C 1
ATOM 708 O O . GLU A 1 85 ? 30.700 14.152 -37.832 1.00 45.03 85 GLU A O 1
ATOM 713 N N . SER A 1 86 ? 29.742 14.193 -39.851 1.00 49.09 86 SER A N 1
ATOM 714 C CA . SER A 1 86 ? 30.933 14.165 -40.675 1.00 49.09 86 SER A CA 1
ATOM 715 C C . SER A 1 86 ? 31.554 15.559 -40.660 1.00 49.09 86 SER A C 1
ATOM 717 O O . SER A 1 86 ? 31.503 16.280 -41.645 1.00 49.09 86 SER A O 1
ATOM 719 N N . ASN A 1 87 ? 32.128 15.919 -39.513 1.00 48.12 87 ASN A N 1
ATOM 720 C CA . ASN A 1 87 ? 33.036 17.045 -39.325 1.00 48.12 87 ASN A CA 1
ATOM 721 C C . ASN A 1 87 ? 34.389 16.517 -38.825 1.00 48.12 87 ASN A C 1
ATOM 723 O O . ASN A 1 87 ? 34.944 16.991 -37.838 1.00 48.12 87 ASN A O 1
ATOM 727 N N . LEU A 1 88 ? 34.924 15.503 -39.507 1.00 48.34 88 LEU A N 1
ATOM 728 C CA . LEU A 1 88 ? 36.360 15.242 -39.488 1.00 48.34 88 LEU A CA 1
ATOM 729 C C . LEU A 1 88 ? 36.940 15.892 -40.750 1.00 48.34 88 LEU A C 1
ATOM 731 O O . LEU A 1 88 ? 36.450 15.581 -41.840 1.00 48.34 88 LEU A O 1
ATOM 735 N N . PRO A 1 89 ? 37.942 16.787 -40.651 1.00 47.59 89 PRO A N 1
ATOM 736 C CA . PRO A 1 89 ? 38.636 17.265 -41.840 1.00 47.59 89 PRO A CA 1
ATOM 737 C C . PRO A 1 89 ? 39.277 16.070 -42.567 1.00 47.59 89 PRO A C 1
ATOM 739 O O . PRO A 1 89 ? 39.626 15.082 -41.906 1.00 47.59 89 PRO A O 1
ATOM 742 N N . PRO A 1 90 ? 39.432 16.119 -43.904 1.00 41.75 90 PRO A N 1
ATOM 743 C CA . PRO A 1 90 ? 40.005 15.014 -44.655 1.00 41.75 90 PRO A CA 1
ATOM 744 C C . PRO A 1 90 ? 41.396 14.703 -44.110 1.00 41.75 90 PRO A C 1
ATOM 746 O O . PRO A 1 90 ? 42.315 15.516 -44.187 1.00 41.75 90 PRO A O 1
ATOM 749 N N . ARG A 1 91 ? 41.548 13.511 -43.536 1.00 46.84 91 ARG A N 1
ATOM 750 C CA . ARG A 1 91 ? 42.857 12.930 -43.280 1.00 46.84 91 ARG A CA 1
ATOM 751 C C . ARG A 1 91 ? 43.408 12.541 -44.646 1.00 46.84 91 ARG A C 1
ATOM 753 O O . ARG A 1 91 ? 43.081 11.473 -45.155 1.00 46.84 91 ARG A O 1
ATOM 760 N N . GLU A 1 92 ? 44.176 13.438 -45.257 1.00 39.56 92 GLU A N 1
ATOM 761 C CA . GLU A 1 92 ? 44.986 13.109 -46.424 1.00 39.56 92 GLU A CA 1
ATOM 762 C C . GLU A 1 92 ? 45.946 11.989 -46.027 1.00 39.56 92 GLU A C 1
ATOM 764 O O . GLU A 1 92 ? 46.937 12.191 -45.327 1.00 39.56 92 GLU A O 1
ATOM 769 N N . SER A 1 93 ? 45.609 10.776 -46.446 1.00 41.62 93 SER A N 1
ATOM 770 C CA . SER A 1 93 ? 46.525 9.653 -46.446 1.00 41.62 93 SER A CA 1
ATOM 771 C C . SER A 1 93 ? 46.639 9.139 -47.873 1.00 41.62 93 SER A C 1
ATOM 773 O O . SER A 1 93 ? 45.796 8.379 -48.332 1.00 41.62 93 SER A O 1
ATOM 775 N N . SER A 1 94 ? 47.774 9.499 -48.473 1.00 49.19 94 SER A N 1
ATOM 776 C CA . SER A 1 94 ? 48.635 8.606 -49.252 1.00 49.19 94 SER A CA 1
ATOM 777 C C . SER A 1 94 ? 48.264 8.297 -50.710 1.00 49.19 94 SER A C 1
ATOM 779 O O . SER A 1 94 ? 47.304 7.595 -50.998 1.00 49.19 94 SER A O 1
ATOM 781 N N . HIS A 1 95 ? 49.152 8.715 -51.614 1.00 38.44 95 HIS A N 1
ATOM 782 C CA . HIS A 1 95 ? 49.666 7.882 -52.709 1.00 38.44 95 HIS A CA 1
ATOM 783 C C . HIS A 1 95 ? 51.140 8.277 -52.927 1.00 38.44 95 HIS A C 1
ATOM 785 O O . HIS A 1 95 ? 51.441 9.467 -52.956 1.00 38.44 95 HIS A O 1
ATOM 791 N N . ASN A 1 96 ? 52.078 7.337 -52.725 1.00 38.41 96 ASN A N 1
ATOM 792 C CA . ASN A 1 96 ? 52.804 6.570 -53.766 1.00 38.41 96 ASN A CA 1
ATOM 793 C C . ASN A 1 96 ? 53.594 7.484 -54.717 1.00 38.41 96 ASN A C 1
ATOM 795 O O . ASN A 1 96 ? 53.061 8.470 -55.192 1.00 38.41 96 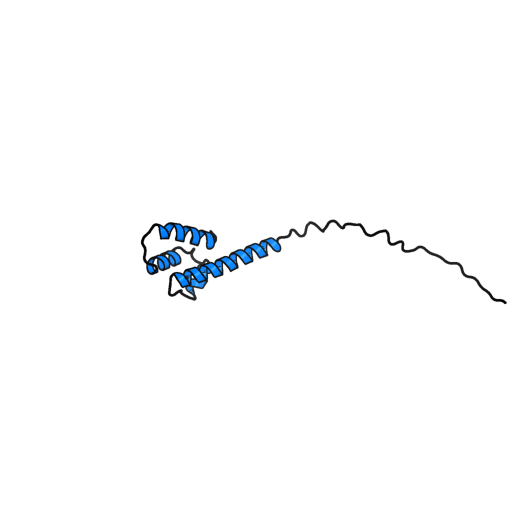ASN A O 1
ATOM 799 N N . GLU A 1 97 ? 54.843 7.274 -55.108 1.00 34.53 97 GLU A N 1
ATOM 800 C CA . GLU A 1 97 ? 55.838 6.200 -55.088 1.00 34.53 97 GLU A CA 1
ATOM 801 C C . GLU A 1 97 ? 57.165 6.950 -55.348 1.00 34.53 97 GLU A C 1
ATOM 803 O O . GLU A 1 97 ? 57.177 7.972 -56.026 1.00 34.53 97 GLU A O 1
ATOM 808 N N . GLY A 1 98 ? 58.273 6.588 -54.707 1.00 42.56 98 GLY A N 1
ATOM 809 C CA . GLY A 1 98 ? 59.336 5.902 -55.438 1.00 42.56 98 GLY A CA 1
ATOM 810 C C . GLY A 1 98 ? 60.221 6.844 -56.263 1.00 42.56 98 GLY A C 1
ATOM 811 O O . GLY A 1 98 ? 59.888 7.160 -57.391 1.00 42.56 98 GLY A O 1
ATOM 812 N N . ASP A 1 99 ? 61.408 7.185 -55.757 1.00 49.59 99 ASP A N 1
ATOM 813 C CA . ASP A 1 99 ? 62.589 7.162 -56.622 1.00 49.59 99 ASP A CA 1
ATOM 814 C C . ASP A 1 99 ? 63.852 6.915 -55.792 1.00 49.59 99 ASP A C 1
ATOM 816 O O . ASP A 1 99 ? 64.113 7.535 -54.758 1.00 49.59 99 ASP A O 1
ATOM 820 N N . MET A 1 100 ? 64.596 5.910 -56.229 1.00 51.66 100 MET A N 1
ATOM 821 C CA . MET A 1 100 ? 65.906 5.556 -55.708 1.00 51.66 100 MET A CA 1
ATOM 822 C C . MET A 1 100 ? 66.906 6.626 -56.170 1.00 51.66 100 MET A C 1
ATOM 824 O O . MET A 1 100 ? 66.663 7.276 -57.178 1.00 51.66 100 MET A O 1
ATOM 828 N N . LYS A 1 101 ? 68.084 6.713 -55.524 1.00 51.03 101 LYS A N 1
ATOM 829 C CA . LYS A 1 101 ? 69.419 6.747 -56.184 1.00 51.03 101 LYS A CA 1
ATOM 830 C C . LYS A 1 101 ? 70.450 7.652 -55.485 1.00 51.03 101 LYS A C 1
ATOM 832 O O . LYS A 1 101 ? 70.493 8.854 -55.677 1.00 51.03 101 LYS A O 1
ATOM 837 N N . ARG A 1 102 ? 71.354 6.949 -54.791 1.00 46.53 102 ARG A N 1
ATOM 838 C CA . ARG A 1 102 ? 72.832 7.003 -54.853 1.00 46.53 102 ARG A CA 1
ATOM 839 C C . ARG A 1 102 ? 73.602 8.313 -54.584 1.00 46.53 102 ARG A C 1
ATOM 841 O O . ARG A 1 102 ? 73.496 9.279 -55.322 1.00 46.53 102 ARG A O 1
ATOM 848 N N . ASN A 1 103 ? 74.614 8.090 -53.736 1.00 44.53 103 ASN A N 1
ATOM 849 C CA . ASN A 1 103 ? 76.034 8.468 -53.839 1.00 44.53 103 ASN A CA 1
ATOM 850 C C . ASN A 1 103 ? 76.542 9.787 -53.227 1.00 44.53 103 ASN A C 1
ATOM 852 O O . ASN A 1 103 ? 76.267 10.863 -53.731 1.00 44.53 103 ASN A O 1
ATOM 856 N N . ASP A 1 104 ? 77.385 9.598 -52.199 1.00 48.62 104 ASP A N 1
ATOM 857 C CA . ASP A 1 104 ? 78.855 9.786 -52.185 1.00 48.62 104 ASP A CA 1
ATOM 858 C C . ASP A 1 104 ? 79.468 11.173 -52.480 1.00 48.62 104 ASP A C 1
ATOM 860 O O . ASP A 1 104 ? 79.162 11.799 -53.491 1.00 48.62 104 ASP A O 1
ATOM 864 N N . ARG A 1 105 ? 80.483 11.504 -51.654 1.00 46.09 105 ARG A N 1
ATOM 865 C CA . ARG A 1 105 ? 81.468 12.613 -51.717 1.00 46.09 105 ARG A CA 1
ATOM 866 C C . ARG A 1 105 ? 80.931 14.026 -51.452 1.00 46.09 105 ARG A C 1
ATOM 868 O O . ARG A 1 105 ? 79.892 14.406 -51.962 1.00 46.09 105 ARG A O 1
ATOM 875 N N . SER A 1 106 ? 81.609 14.888 -50.694 1.00 46.16 106 SER A N 1
ATOM 876 C CA . SER A 1 106 ? 83.023 14.951 -50.296 1.00 46.16 106 SER A CA 1
ATOM 877 C C . SER A 1 1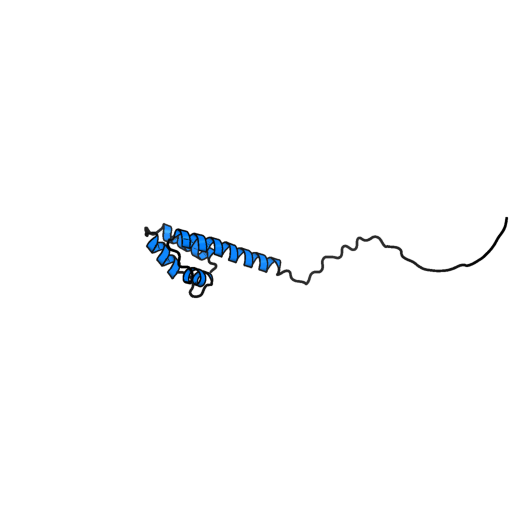06 ? 83.184 15.769 -49.019 1.00 46.16 106 SER A C 1
ATOM 879 O O . SER A 1 106 ? 82.300 16.613 -48.758 1.00 46.16 106 SER A O 1
#

Radius of gyration: 33.5 Å; chains: 1; bounding box: 100×30×69 Å

Organism: NCBI:txid97028

Foldseek 3Di:
DDLVVVVVVLVVVVVVDPDDFVVSLVCSLVPPDPPDPLNVVCVVVPDPTSVSNVVSSVVVSVVVVVVVVVVVVVPDPPPDDPPPPPPDDDPDDDDDDDDDDDDDDD

pLDDT: mean 78.04, std 20.35, range [34.53, 96.25]